Protein AF-A0A1G2Z3X1-F1 (afdb_monomer)

pLDDT: mean 91.43, std 11.07, range [43.97, 98.25]

Secondary structure (DSSP, 8-state):
--SS--BTTB-SS-BSSSTTGGGG-TTS-TT-EEEE-TTS-EEEEETTTTEEEEE---TTSSSTT---HHHHHHHHHHHSPPPP-----

Radius of gyration: 13.98 Å; Cα contacts (8 Å, |Δi|>4): 156; chains: 1; bounding box: 29×29×50 Å

Solvent-accessible surface area (backbone atoms only — not comparable to full-atom values): 5123 Å² total; per-residue (Å²): 117,59,45,46,58,75,54,87,29,20,24,90,86,27,30,38,66,30,93,78,30,60,57,43,39,91,47,49,57,86,51,19,25,25,45,77,45,92,45,33,24,33,41,29,40,24,72,88,78,72,45,74,51,77,46,89,50,62,25,43,64,96,53,82,76,53,77,35,63,66,73,40,35,54,56,26,44,68,76,34,49,76,76,72,84,75,72,93,125

Sequence (89 aa):
MLTTARSYGRAYGFDVSSRYSWVKGPNTSPAAFCHTGYTGTSLVCDPTTKTYLILLTNSVHPHDKGTAKPLRQKPAEIVFPPRANQGQS

Mean predicted aligned error: 4.63 Å

Nearest PDB structures (foldseek):
  4s37-assembly3_G  TM=5.804E-01  e=9.658E-01  Pseudomonas aeruginosa
  6zqc-assembly1_UD  TM=5.539E-01  e=3.444E+00  Saccharomyces cerevisiae S288C
  8hme-assembly1_E  TM=4.671E-01  e=2.305E+00  Tetrahymena thermophila

Structure (mmCIF, N/CA/C/O backbone):
data_AF-A0A1G2Z3X1-F1
#
_entry.id   AF-A0A1G2Z3X1-F1
#
loop_
_atom_site.group_PDB
_atom_site.id
_atom_site.type_symbol
_atom_site.label_atom_id
_atom_site.label_alt_id
_atom_site.label_comp_id
_atom_site.label_asym_id
_atom_site.label_entity_id
_atom_site.label_seq_id
_atom_site.pdbx_PDB_ins_code
_atom_site.Cartn_x
_atom_site.Cartn_y
_atom_site.Cartn_z
_atom_site.occupancy
_atom_site.B_iso_or_equiv
_atom_site.auth_seq_id
_atom_site.auth_comp_id
_atom_site.auth_asym_id
_atom_site.auth_atom_id
_atom_site.pdbx_PDB_model_num
ATOM 1 N N . MET A 1 1 ? -13.711 -8.136 5.359 1.00 80.31 1 MET A N 1
ATOM 2 C CA . MET A 1 1 ? -13.223 -9.125 4.364 1.00 80.31 1 MET A CA 1
ATOM 3 C C . MET A 1 1 ? -11.817 -8.788 3.857 1.00 80.31 1 MET A C 1
ATOM 5 O O . MET A 1 1 ? -10.992 -9.687 3.845 1.00 80.31 1 MET A O 1
ATOM 9 N N . LEU A 1 2 ? -11.520 -7.532 3.487 1.00 89.56 2 LEU A N 1
ATOM 10 C CA . LEU A 1 2 ? -10.178 -7.106 3.030 1.00 89.56 2 LEU A CA 1
ATOM 11 C C . LEU A 1 2 ? -9.239 -6.628 4.153 1.00 89.56 2 LEU A C 1
ATOM 13 O O . LEU A 1 2 ? -8.028 -6.642 3.995 1.00 89.56 2 LEU A O 1
ATOM 17 N N . THR A 1 3 ? -9.804 -6.240 5.295 1.00 92.94 3 THR A N 1
ATOM 18 C CA . THR A 1 3 ? -9.097 -5.672 6.455 1.00 92.94 3 THR A CA 1
ATOM 19 C C . THR A 1 3 ? -8.543 -6.723 7.420 1.00 92.94 3 THR A C 1
ATOM 21 O O . THR A 1 3 ? -7.911 -6.385 8.413 1.00 92.94 3 THR A O 1
ATOM 24 N N . THR A 1 4 ? -8.823 -8.006 7.175 1.00 92.94 4 THR A N 1
ATOM 25 C CA . THR A 1 4 ? -8.467 -9.110 8.072 1.00 92.94 4 THR A CA 1
ATOM 26 C C . THR A 1 4 ? -7.600 -10.097 7.314 1.00 92.94 4 THR A C 1
ATOM 28 O O . TH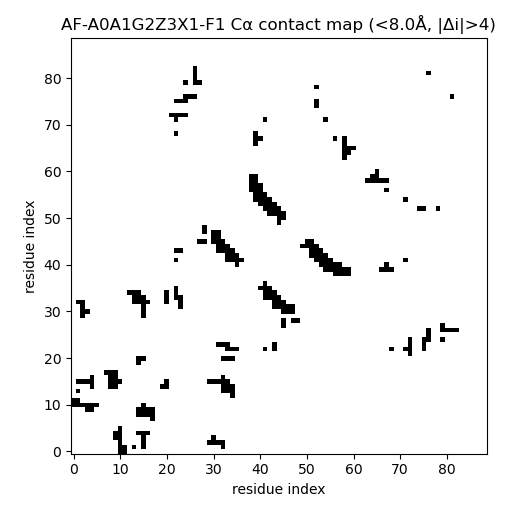R A 1 4 ? -8.026 -10.636 6.290 1.00 92.94 4 THR A O 1
ATOM 31 N N . ALA A 1 5 ? -6.396 -10.349 7.824 1.00 92.25 5 ALA A N 1
ATOM 32 C CA . ALA A 1 5 ? -5.511 -11.355 7.260 1.00 92.25 5 ALA A CA 1
ATOM 33 C C . ALA A 1 5 ? -6.152 -12.752 7.345 1.00 92.25 5 ALA A C 1
ATOM 35 O O . ALA A 1 5 ? -6.709 -13.135 8.373 1.00 92.25 5 ALA A O 1
ATOM 36 N N . ARG A 1 6 ? -6.068 -13.511 6.252 1.00 92.25 6 ARG A N 1
ATOM 37 C CA . ARG A 1 6 ? -6.504 -14.909 6.159 1.00 92.25 6 ARG A CA 1
ATOM 38 C C . ARG A 1 6 ? -5.319 -15.862 6.226 1.00 92.25 6 ARG A C 1
ATOM 40 O O . ARG A 1 6 ? -5.346 -16.804 7.003 1.00 92.25 6 ARG A O 1
ATOM 47 N N . SER A 1 7 ? -4.284 -15.609 5.426 1.00 92.50 7 SER A N 1
ATOM 48 C CA . SER A 1 7 ? -3.089 -16.453 5.355 1.00 92.50 7 SER A CA 1
ATOM 49 C C . SER A 1 7 ? -1.854 -15.601 5.072 1.00 92.50 7 SER A C 1
ATOM 51 O O . SER A 1 7 ? -1.918 -14.673 4.267 1.00 92.50 7 SER A O 1
ATOM 53 N N . TYR A 1 8 ? -0.746 -15.873 5.770 1.00 93.88 8 TYR A N 1
ATOM 54 C CA . TYR A 1 8 ? 0.537 -15.160 5.638 1.00 93.88 8 TYR A CA 1
ATOM 55 C C . TYR A 1 8 ? 0.439 -13.619 5.684 1.00 93.88 8 TYR A C 1
ATOM 57 O O . TYR A 1 8 ? 1.162 -12.919 4.977 1.00 93.88 8 TYR A O 1
ATOM 65 N N . GLY A 1 9 ? -0.474 -13.073 6.494 1.00 94.69 9 GLY A N 1
ATOM 66 C CA . GLY A 1 9 ? -0.683 -11.622 6.602 1.00 94.69 9 GLY A CA 1
ATOM 67 C C . GLY A 1 9 ? -1.463 -10.994 5.438 1.00 94.69 9 GLY A C 1
ATOM 68 O O . GLY A 1 9 ? -1.522 -9.770 5.343 1.00 94.69 9 GLY A O 1
ATOM 69 N N . ARG A 1 10 ? -2.071 -11.800 4.556 1.00 95.69 10 ARG A N 1
ATOM 70 C CA . ARG A 1 10 ? -2.815 -11.345 3.370 1.00 95.69 10 ARG A CA 1
ATOM 71 C C . ARG A 1 10 ? -4.298 -11.692 3.431 1.00 95.69 10 ARG A C 1
ATOM 73 O O . ARG A 1 10 ? -4.689 -12.726 3.974 1.00 95.69 10 ARG A O 1
ATOM 80 N N . ALA A 1 11 ? -5.112 -10.823 2.846 1.00 94.62 11 ALA A N 1
ATOM 81 C CA . ALA A 1 11 ? -6.522 -11.029 2.536 1.00 94.62 11 ALA A CA 1
ATOM 82 C C . ALA A 1 11 ? -6.693 -11.376 1.039 1.00 94.62 11 ALA A C 1
ATOM 84 O O . ALA A 1 11 ? -5.740 -11.789 0.379 1.00 94.62 11 ALA A O 1
ATOM 85 N N . TYR A 1 12 ? -7.903 -11.224 0.492 1.00 93.31 12 TYR A N 1
ATOM 86 C CA . TYR A 1 12 ? -8.251 -11.551 -0.900 1.00 93.31 12 TYR A CA 1
ATOM 87 C C . TYR A 1 12 ? -7.553 -10.632 -1.917 1.00 93.31 12 TYR A C 1
ATOM 89 O O . TYR A 1 12 ? -8.145 -9.684 -2.420 1.00 93.31 12 TYR A O 1
ATOM 97 N N . GLY A 1 13 ? -6.274 -10.897 -2.183 1.00 90.94 13 GLY A N 1
ATOM 98 C CA . GLY A 1 13 ? -5.432 -10.118 -3.092 1.00 90.94 13 GLY A CA 1
ATOM 99 C C . GLY A 1 13 ? -4.687 -8.954 -2.435 1.00 90.94 13 GLY A C 1
ATOM 100 O O . GLY A 1 13 ? -3.812 -8.385 -3.065 1.00 90.94 13 GLY A O 1
ATOM 101 N N . PHE A 1 14 ? -4.958 -8.625 -1.171 1.00 96.56 14 PHE A N 1
ATOM 102 C CA . PHE A 1 14 ? -4.344 -7.479 -0.489 1.00 96.56 14 PHE A CA 1
ATOM 103 C C . PHE A 1 14 ? -3.470 -7.908 0.684 1.00 96.56 14 PHE A C 1
ATOM 105 O O . PHE A 1 14 ? -3.759 -8.888 1.369 1.00 96.56 14 PHE A O 1
ATOM 112 N N . ASP A 1 15 ? -2.413 -7.148 0.939 1.00 97.12 15 ASP A N 1
ATOM 113 C CA . ASP A 1 15 ? -1.550 -7.316 2.098 1.00 97.12 15 ASP A CA 1
ATOM 114 C C . ASP A 1 15 ? -2.060 -6.478 3.275 1.00 97.12 15 ASP A C 1
ATOM 116 O O . ASP A 1 15 ? -2.346 -5.289 3.119 1.00 97.12 15 ASP A O 1
ATOM 120 N N . VAL A 1 16 ? -2.186 -7.103 4.444 1.00 96.75 16 VAL A N 1
ATOM 121 C CA . VAL A 1 16 ? -2.693 -6.479 5.676 1.00 96.75 16 VAL A CA 1
ATOM 122 C C . VAL A 1 16 ? -1.554 -6.298 6.678 1.00 96.75 16 VAL A C 1
ATOM 124 O O . VAL A 1 16 ? -1.410 -5.230 7.269 1.00 96.75 16 VAL A O 1
ATOM 127 N N . SER A 1 17 ? -0.726 -7.326 6.868 1.00 95.62 17 SER A N 1
ATOM 128 C CA . SER A 1 17 ? 0.277 -7.352 7.941 1.00 95.62 17 SER A CA 1
ATOM 129 C C . SER A 1 17 ? 1.531 -8.172 7.632 1.00 95.62 17 SER A C 1
ATOM 131 O O . SER A 1 17 ? 2.330 -8.426 8.534 1.00 95.62 17 SER A O 1
ATOM 133 N N . SER A 1 18 ? 1.735 -8.616 6.387 1.00 95.25 18 SER A N 1
ATOM 134 C CA . SER A 1 18 ? 2.972 -9.317 6.038 1.00 95.25 18 SER A CA 1
ATOM 135 C C . SER A 1 18 ? 4.158 -8.345 6.006 1.00 95.25 18 SER A C 1
ATOM 137 O O . SER A 1 18 ? 3.997 -7.128 5.938 1.00 95.25 18 SER A O 1
ATOM 139 N N . ARG A 1 19 ? 5.389 -8.867 5.938 1.00 93.44 19 ARG A N 1
ATOM 140 C CA . ARG A 1 19 ? 6.587 -8.028 5.739 1.00 93.44 19 ARG A CA 1
ATOM 141 C C . ARG A 1 19 ? 6.534 -7.154 4.477 1.00 93.44 19 ARG A C 1
ATOM 143 O O . ARG A 1 19 ? 7.317 -6.219 4.359 1.00 93.44 19 ARG A O 1
ATOM 150 N N . TYR A 1 20 ? 5.662 -7.474 3.519 1.00 93.88 20 TYR A N 1
ATOM 151 C CA . TYR A 1 20 ? 5.475 -6.724 2.278 1.00 93.88 20 TYR A CA 1
ATOM 152 C C . TYR A 1 20 ? 4.437 -5.602 2.396 1.00 93.88 20 TYR A C 1
ATOM 154 O O . TYR A 1 20 ? 4.317 -4.802 1.469 1.00 93.88 20 TYR A O 1
ATOM 162 N N . SER A 1 21 ? 3.745 -5.476 3.533 1.00 95.81 21 SER A N 1
ATOM 163 C CA . SER A 1 21 ? 2.786 -4.395 3.762 1.00 95.81 21 SER A CA 1
ATOM 164 C C . SER A 1 21 ? 3.447 -3.033 3.989 1.00 95.81 21 SER A C 1
ATOM 166 O O . SER A 1 21 ? 2.740 -2.060 4.195 1.00 95.81 21 SER A O 1
ATOM 168 N N . TRP A 1 22 ? 4.779 -2.911 3.953 1.00 94.94 22 TRP A N 1
ATOM 169 C CA . TRP A 1 22 ? 5.526 -1.666 4.217 1.00 94.94 22 TRP A CA 1
ATOM 170 C C . TRP A 1 22 ? 5.047 -0.446 3.410 1.00 94.94 22 TRP A C 1
ATOM 172 O O . TRP A 1 22 ? 5.269 0.689 3.823 1.00 94.94 22 TRP A O 1
ATOM 182 N N . VAL A 1 23 ? 4.386 -0.662 2.268 1.00 96.56 23 VAL A N 1
ATOM 183 C CA . VAL A 1 23 ? 3.863 0.393 1.385 1.00 96.56 23 VAL A CA 1
ATOM 184 C C . VAL A 1 23 ? 2.819 1.283 2.070 1.00 96.56 23 VAL 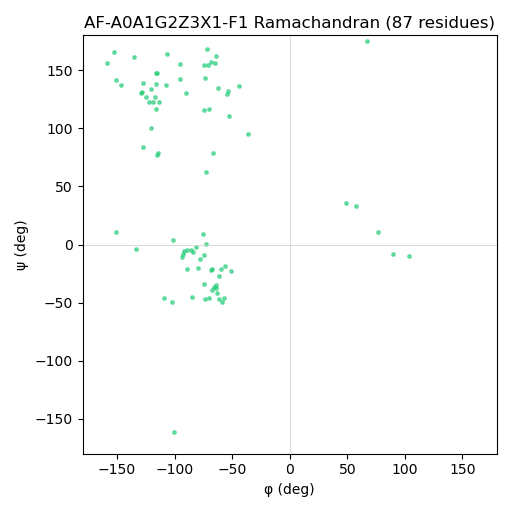A C 1
ATOM 186 O O . VAL A 1 23 ? 2.696 2.450 1.718 1.00 96.56 23 VAL A O 1
ATOM 189 N N . LYS A 1 24 ? 2.097 0.759 3.070 1.00 95.38 24 LYS A N 1
ATOM 190 C CA . LYS A 1 24 ? 1.100 1.520 3.838 1.00 95.38 24 LYS A CA 1
ATOM 191 C C . LYS A 1 24 ? 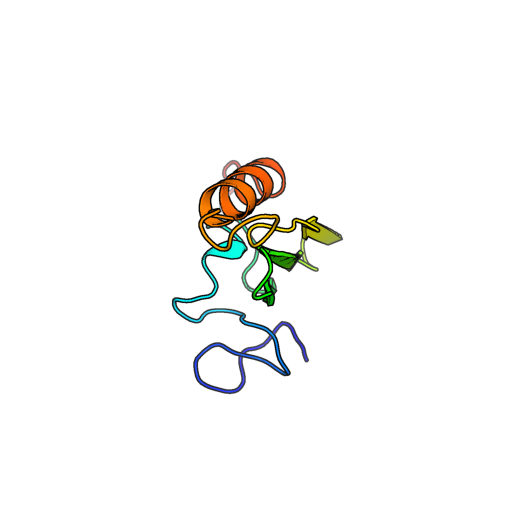1.705 2.390 4.945 1.00 95.38 24 LYS A C 1
ATOM 193 O O . LYS A 1 24 ? 0.971 3.090 5.629 1.00 95.38 24 LYS A O 1
ATOM 198 N N . GLY A 1 25 ? 3.026 2.349 5.127 1.00 92.75 25 GLY A N 1
ATOM 199 C CA . GLY A 1 25 ? 3.717 3.085 6.183 1.00 92.75 25 GLY A CA 1
ATOM 200 C C . GLY A 1 25 ? 3.381 2.593 7.603 1.00 92.75 25 GLY A C 1
ATOM 201 O O . GLY A 1 25 ? 2.539 1.706 7.784 1.00 92.75 25 GLY A O 1
ATOM 202 N N . PRO A 1 26 ? 4.050 3.150 8.627 1.00 92.06 26 PRO A N 1
ATOM 203 C CA . PRO A 1 26 ? 3.922 2.688 10.011 1.00 92.06 26 PRO A CA 1
ATOM 204 C C . PRO A 1 26 ? 2.660 3.191 10.729 1.00 92.06 26 PRO A C 1
ATOM 206 O O . PRO A 1 26 ? 2.252 2.593 11.718 1.00 92.06 26 PRO A O 1
ATOM 209 N N . ASN A 1 27 ? 2.032 4.267 10.245 1.00 94.25 27 ASN A N 1
ATOM 210 C CA . ASN A 1 27 ? 1.003 5.001 10.998 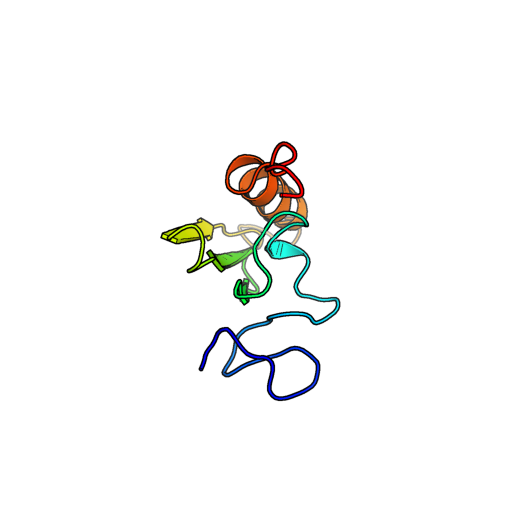1.00 94.25 27 ASN A CA 1
ATOM 211 C C . ASN A 1 27 ? -0.441 4.681 10.580 1.00 94.25 27 ASN A C 1
ATOM 213 O O . ASN A 1 27 ? -1.389 5.303 11.064 1.00 94.25 27 ASN A O 1
ATOM 217 N N . THR A 1 28 ? -0.627 3.742 9.654 1.00 95.69 28 THR A N 1
ATOM 218 C CA . THR A 1 28 ? -1.967 3.277 9.279 1.00 95.69 28 THR A CA 1
ATOM 219 C C . THR A 1 28 ? -2.594 2.447 10.391 1.00 95.69 28 THR A C 1
ATOM 221 O O . THR A 1 28 ? -1.899 1.821 11.193 1.00 95.69 28 THR A O 1
ATOM 224 N N . SER A 1 29 ? -3.925 2.413 10.439 1.00 94.94 29 SER A N 1
ATOM 225 C CA . SER A 1 29 ? -4.633 1.584 11.412 1.00 94.94 29 SER A CA 1
ATOM 226 C C . SER A 1 29 ? -4.374 0.077 11.204 1.00 94.94 29 SER A C 1
ATOM 228 O O . SER A 1 29 ? -3.990 -0.354 10.109 1.00 94.94 29 SER A O 1
ATOM 230 N N . PRO A 1 30 ? -4.661 -0.767 12.216 1.00 93.56 30 PRO A N 1
ATOM 231 C CA . PRO A 1 30 ? -4.646 -2.224 12.061 1.00 93.56 30 PRO A CA 1
ATOM 232 C C . PRO A 1 30 ? -5.617 -2.755 10.997 1.00 93.56 30 PRO A C 1
A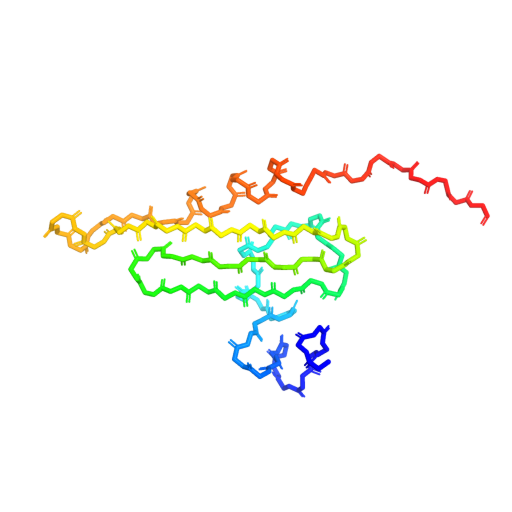TOM 234 O O . PRO A 1 30 ? -5.431 -3.865 10.509 1.00 93.56 30 PRO A O 1
ATOM 237 N N . ALA A 1 31 ? -6.648 -1.982 10.634 1.00 95.00 31 ALA A N 1
ATOM 238 C CA . ALA A 1 31 ? -7.611 -2.356 9.601 1.00 95.00 31 ALA A CA 1
ATOM 239 C C . ALA A 1 31 ? -7.131 -2.012 8.181 1.00 95.00 31 ALA A C 1
ATOM 241 O O . ALA A 1 31 ? -7.810 -2.357 7.211 1.00 95.00 31 ALA A O 1
ATOM 242 N N . ALA A 1 32 ? -5.997 -1.322 8.040 1.00 97.19 32 ALA A N 1
ATOM 243 C CA . ALA A 1 32 ? -5.498 -0.901 6.745 1.00 97.19 32 ALA A CA 1
ATOM 244 C C . ALA A 1 32 ? -4.923 -2.064 5.930 1.00 97.19 32 ALA A C 1
ATOM 246 O O . ALA A 1 32 ? -4.242 -2.946 6.456 1.00 97.19 32 ALA A O 1
ATOM 247 N N . PHE A 1 33 ? -5.141 -2.015 4.621 1.00 97.94 33 PHE A N 1
ATOM 248 C CA . PHE A 1 33 ? -4.636 -2.996 3.666 1.00 97.94 33 PHE A CA 1
ATOM 249 C C . PHE A 1 33 ? -4.053 -2.309 2.432 1.00 97.94 33 PHE A C 1
ATOM 251 O O . PHE A 1 33 ? -4.313 -1.132 2.163 1.00 97.94 33 PHE A O 1
ATOM 258 N N . CYS A 1 34 ? -3.232 -3.036 1.681 1.00 97.88 34 CYS A N 1
ATOM 259 C CA . CYS A 1 34 ? -2.475 -2.465 0.578 1.00 97.88 34 CYS A CA 1
ATOM 260 C C . CYS A 1 34 ? -2.131 -3.468 -0.526 1.00 97.88 34 CYS A C 1
ATOM 262 O O . CYS A 1 34 ? -2.241 -4.679 -0.352 1.00 97.88 34 CYS A O 1
ATOM 264 N N . HIS A 1 35 ? -1.708 -2.953 -1.678 1.00 97.25 35 HIS A N 1
ATOM 265 C CA . HIS A 1 35 ? -1.209 -3.746 -2.801 1.00 97.25 35 HIS A CA 1
ATOM 266 C C . HIS A 1 35 ? -0.191 -2.926 -3.599 1.00 97.25 35 HIS A C 1
ATOM 268 O O . HIS A 1 35 ? -0.374 -1.726 -3.805 1.00 97.25 35 HIS A O 1
ATOM 274 N N . THR A 1 36 ? 0.870 -3.566 -4.085 1.00 97.00 36 THR A N 1
ATOM 275 C CA . THR A 1 36 ? 1.823 -2.977 -5.038 1.00 97.00 36 THR A CA 1
ATOM 276 C C . THR A 1 36 ? 1.649 -3.588 -6.426 1.00 97.00 36 THR A C 1
ATOM 278 O O . THR A 1 36 ? 1.472 -4.794 -6.555 1.00 97.00 36 THR A O 1
ATOM 281 N N . GLY A 1 37 ? 1.685 -2.767 -7.471 1.00 95.81 37 GLY A N 1
ATOM 282 C CA . GLY A 1 37 ? 1.754 -3.228 -8.854 1.00 95.81 37 GLY A CA 1
ATOM 283 C C . GLY A 1 37 ? 3.189 -3.255 -9.370 1.00 95.81 37 GLY A C 1
ATOM 284 O O . GLY A 1 37 ? 4.057 -2.518 -8.891 1.00 95.81 37 GLY A O 1
ATOM 285 N N . TYR A 1 38 ? 3.433 -4.105 -10.365 1.00 93.94 38 TYR A N 1
ATOM 286 C CA . TYR A 1 38 ? 4.746 -4.268 -10.992 1.00 93.94 38 TYR A CA 1
ATOM 287 C C . TYR A 1 38 ? 5.288 -2.946 -11.551 1.00 93.94 38 TYR A C 1
ATOM 289 O O . TYR A 1 38 ? 6.413 -2.561 -11.253 1.00 93.94 38 TYR A O 1
ATOM 297 N N . THR A 1 39 ? 4.445 -2.192 -12.258 1.00 95.31 39 THR A N 1
ATOM 298 C CA . THR A 1 39 ? 4.832 -0.964 -12.967 1.00 95.31 39 THR A CA 1
ATOM 299 C C . THR A 1 39 ? 5.062 0.249 -12.066 1.00 95.31 39 THR A C 1
ATOM 301 O O . THR A 1 39 ? 5.229 1.356 -12.558 1.00 95.31 39 THR A O 1
ATOM 304 N N . GLY A 1 40 ? 5.074 0.079 -10.744 1.00 95.12 40 GLY A N 1
ATOM 305 C CA . GLY A 1 40 ? 5.250 1.178 -9.794 1.00 95.12 40 GLY A CA 1
ATOM 306 C C . GLY A 1 40 ? 3.957 1.627 -9.111 1.00 95.12 40 GLY A C 1
ATOM 307 O O . GLY A 1 40 ? 4.017 2.314 -8.088 1.00 95.12 40 GLY A O 1
ATOM 308 N N . THR A 1 41 ? 2.795 1.152 -9.567 1.00 97.25 41 THR A N 1
ATOM 309 C CA . THR A 1 41 ? 1.504 1.477 -8.946 1.00 97.25 41 THR A CA 1
ATOM 310 C C . THR A 1 41 ? 1.384 0.939 -7.520 1.00 97.25 41 THR A C 1
ATOM 312 O O . THR A 1 41 ? 2.079 -0.008 -7.124 1.00 97.25 41 THR A O 1
ATOM 315 N N . SER A 1 42 ? 0.521 1.549 -6.714 1.00 97.81 42 SER A N 1
ATOM 316 C CA . SER A 1 42 ? 0.138 1.006 -5.409 1.00 97.81 42 SER A CA 1
ATOM 317 C C . SER A 1 42 ? -1.190 1.559 -4.918 1.00 97.81 42 SER A C 1
ATOM 319 O O . SER A 1 42 ? -1.569 2.676 -5.265 1.00 97.81 42 SER A O 1
ATOM 321 N N . LEU A 1 43 ? -1.837 0.798 -4.041 1.00 97.94 43 LEU A N 1
ATOM 322 C CA . LEU A 1 43 ? -3.019 1.206 -3.296 1.00 97.94 43 LEU A CA 1
ATOM 323 C C . LEU A 1 43 ? -2.800 0.963 -1.803 1.00 97.94 43 LEU A C 1
ATOM 325 O O . LEU A 1 43 ? -2.280 -0.082 -1.410 1.00 97.94 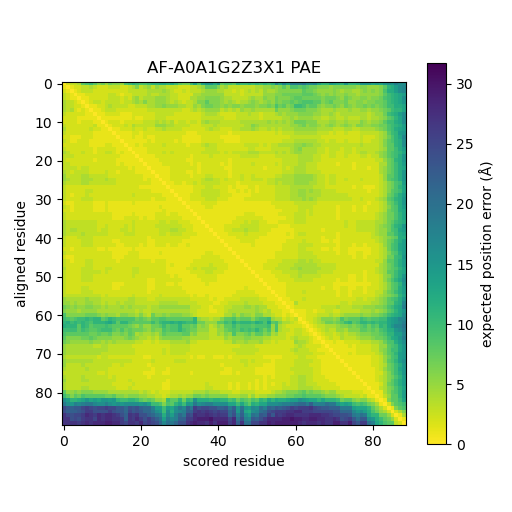43 LEU A O 1
ATOM 329 N N . VAL A 1 44 ? -3.239 1.917 -0.991 1.00 98.25 44 VAL A N 1
ATOM 330 C CA . VAL A 1 44 ? -3.409 1.797 0.457 1.00 98.25 44 VAL A CA 1
ATOM 331 C C . VAL A 1 44 ? -4.822 2.255 0.790 1.00 98.25 44 VAL A C 1
ATOM 333 O O . VAL A 1 44 ? -5.251 3.316 0.340 1.00 98.25 44 VAL A O 1
ATOM 336 N N . CYS A 1 45 ? -5.539 1.464 1.575 1.00 97.94 45 CYS A N 1
ATOM 337 C CA . CYS A 1 45 ? -6.843 1.819 2.117 1.00 97.94 45 CYS A CA 1
ATOM 338 C C . CYS A 1 45 ? -6.792 1.682 3.634 1.00 97.94 45 CYS A C 1
ATOM 340 O O . CYS A 1 45 ? -6.432 0.618 4.139 1.00 97.94 45 CYS A O 1
ATOM 342 N N . ASP A 1 46 ? -7.172 2.741 4.343 1.00 97.56 46 ASP A N 1
ATOM 343 C CA . ASP A 1 46 ? -7.405 2.710 5.782 1.00 97.56 46 ASP A CA 1
ATOM 344 C C . ASP A 1 46 ? -8.860 3.131 6.070 1.00 97.56 46 ASP A C 1
ATOM 346 O O . ASP A 1 46 ? -9.183 4.324 6.084 1.00 97.56 46 ASP A O 1
ATOM 350 N N . PRO A 1 47 ? -9.766 2.167 6.312 1.00 96.44 47 PRO A N 1
ATOM 351 C CA . PRO A 1 47 ? -11.172 2.470 6.558 1.00 96.44 47 PRO A CA 1
ATOM 352 C C . PRO A 1 47 ? -11.403 3.196 7.888 1.00 96.44 47 PRO A C 1
ATOM 354 O O . PRO A 1 47 ? -12.417 3.875 8.030 1.00 96.44 47 PRO A O 1
ATOM 357 N N . THR A 1 48 ? -10.478 3.100 8.852 1.00 95.56 48 THR A N 1
ATOM 358 C CA . THR A 1 48 ? -10.584 3.821 10.129 1.00 95.56 48 THR A CA 1
ATOM 359 C C . THR A 1 48 ? -10.440 5.323 9.920 1.00 95.56 48 THR A C 1
ATOM 361 O O . THR A 1 48 ? -11.158 6.099 10.544 1.00 95.56 48 THR A O 1
ATOM 364 N N . THR A 1 49 ? -9.540 5.737 9.028 1.00 94.38 49 THR A N 1
ATOM 365 C CA . THR A 1 49 ? -9.343 7.152 8.677 1.00 94.38 49 THR A CA 1
ATOM 366 C C . THR A 1 49 ? -10.190 7.591 7.482 1.00 94.38 49 THR A C 1
ATOM 368 O O . THR A 1 49 ? -10.239 8.779 7.184 1.00 94.38 49 THR A O 1
ATOM 371 N N . LYS A 1 50 ? -10.907 6.654 6.840 1.00 96.44 50 LYS A N 1
ATOM 372 C CA . LYS A 1 50 ? -11.680 6.857 5.600 1.00 96.44 50 LYS A CA 1
ATOM 373 C C . LYS A 1 50 ? -10.815 7.384 4.451 1.00 96.44 50 LYS A C 1
ATOM 375 O O . LYS A 1 50 ? -11.295 8.123 3.594 1.00 96.44 50 LYS A O 1
ATOM 380 N N . THR A 1 51 ? -9.554 6.966 4.422 1.00 96.81 51 THR A N 1
ATOM 381 C CA . THR A 1 51 ? -8.555 7.488 3.491 1.00 96.81 51 THR A CA 1
ATOM 382 C C . THR A 1 51 ? -8.064 6.402 2.550 1.00 96.81 51 THR A C 1
ATOM 384 O O . THR A 1 51 ? -7.772 5.273 2.953 1.00 96.81 51 THR A O 1
ATOM 387 N N . TYR A 1 52 ? -7.924 6.783 1.283 1.00 97.62 52 TYR A N 1
ATOM 388 C CA . TYR A 1 52 ? -7.310 5.977 0.240 1.00 97.62 52 TYR A CA 1
ATOM 389 C C . TYR A 1 52 ? -6.118 6.738 -0.331 1.00 97.62 52 TYR A C 1
ATOM 391 O O . TYR A 1 52 ? -6.230 7.918 -0.657 1.00 97.62 52 TYR A O 1
ATOM 399 N N . LEU A 1 53 ? -4.993 6.050 -0.493 1.00 98.12 53 LEU A N 1
ATOM 400 C CA . LEU A 1 53 ? -3.844 6.541 -1.242 1.00 98.12 53 LEU A CA 1
ATOM 401 C C . LEU A 1 53 ? -3.637 5.629 -2.447 1.00 98.12 53 LEU A C 1
ATOM 403 O O . LEU A 1 53 ? -3.340 4.443 -2.298 1.00 98.12 53 LEU A O 1
ATOM 407 N N . ILE A 1 54 ? -3.790 6.197 -3.639 1.00 98.19 54 ILE A N 1
ATOM 408 C CA . ILE A 1 54 ? -3.600 5.504 -4.911 1.00 98.19 54 ILE A CA 1
ATOM 409 C C . ILE A 1 54 ? -2.474 6.213 -5.653 1.00 98.19 54 ILE A C 1
ATOM 411 O O . ILE A 1 54 ? -2.546 7.411 -5.908 1.00 98.19 54 ILE A O 1
ATOM 415 N N . LEU A 1 55 ? -1.430 5.465 -5.997 1.00 97.50 55 LEU A N 1
ATOM 416 C CA . LEU A 1 55 ? -0.308 5.958 -6.787 1.00 97.50 55 LEU A CA 1
ATOM 417 C C . LEU A 1 55 ? -0.300 5.246 -8.130 1.00 97.50 55 LEU A C 1
ATOM 419 O O . LEU A 1 55 ? -0.214 4.018 -8.191 1.00 97.50 55 LEU A O 1
ATOM 423 N N . LEU A 1 56 ? -0.361 6.033 -9.200 1.00 97.06 56 LEU A N 1
ATOM 424 C CA . LEU A 1 56 ? -0.365 5.565 -10.581 1.00 97.06 56 LEU A CA 1
ATOM 425 C C . LEU A 1 56 ? 0.919 6.033 -11.265 1.00 97.06 56 LEU A C 1
ATOM 427 O O . LEU A 1 56 ? 0.941 7.043 -11.959 1.00 97.06 56 LEU A O 1
ATOM 431 N N . THR A 1 57 ? 2.016 5.326 -11.004 1.00 94.44 57 THR A N 1
ATOM 432 C CA . THR A 1 57 ? 3.317 5.600 -11.626 1.00 94.44 57 THR A CA 1
ATOM 433 C C . THR A 1 57 ? 3.654 4.531 -12.659 1.00 94.44 57 THR A C 1
ATOM 435 O O . THR A 1 57 ? 3.044 3.460 -12.679 1.00 94.44 57 THR A O 1
ATOM 438 N N . ASN A 1 58 ? 4.627 4.839 -13.518 1.00 94.75 58 ASN A N 1
ATOM 439 C CA . ASN A 1 58 ? 5.200 3.904 -14.475 1.00 94.75 58 ASN A CA 1
ATOM 440 C C . ASN A 1 58 ? 6.730 3.899 -14.333 1.00 94.75 58 ASN A C 1
ATOM 442 O O . ASN A 1 58 ? 7.426 4.624 -15.038 1.00 94.75 58 ASN A O 1
ATOM 446 N N . SER A 1 59 ? 7.260 3.120 -13.387 1.00 93.19 59 SER A N 1
ATOM 447 C CA . SER A 1 59 ? 8.705 3.030 -13.126 1.00 93.19 59 SER A CA 1
ATOM 448 C C . SER A 1 59 ? 9.469 2.223 -14.173 1.00 93.19 59 SER A C 1
ATOM 450 O O . SER A 1 59 ? 10.698 2.207 -14.137 1.00 93.19 59 SER A O 1
ATOM 452 N N . VAL A 1 60 ? 8.754 1.550 -15.079 1.00 94.50 60 VAL A N 1
ATOM 453 C CA . VAL A 1 60 ? 9.362 0.697 -16.105 1.00 94.50 60 VAL A CA 1
ATOM 454 C C . VAL A 1 60 ? 9.598 1.440 -17.425 1.00 94.50 60 VAL A C 1
ATOM 456 O O . VAL A 1 60 ? 10.278 0.932 -18.313 1.00 94.50 60 VAL A O 1
ATOM 459 N N . HIS A 1 61 ? 9.047 2.650 -17.567 1.00 89.56 61 HIS A N 1
ATOM 460 C CA . HIS A 1 61 ? 9.169 3.462 -18.774 1.00 89.56 61 HIS A CA 1
ATOM 461 C C . HIS A 1 61 ? 10.319 4.484 -18.697 1.00 89.56 61 HIS A C 1
ATOM 463 O O . HIS A 1 61 ? 10.503 5.113 -17.654 1.00 89.56 61 HIS A O 1
ATOM 469 N N . PRO A 1 62 ? 11.038 4.735 -19.812 1.00 90.94 62 PRO A N 1
ATOM 470 C CA . PRO A 1 62 ? 11.085 3.925 -21.040 1.00 90.94 62 PRO A CA 1
ATOM 471 C C . PRO A 1 62 ? 11.967 2.678 -20.892 1.00 90.94 62 PRO A C 1
ATOM 473 O O . PRO A 1 62 ? 11.938 1.787 -21.739 1.00 90.94 62 PRO A O 1
ATOM 476 N N . HIS A 1 63 ? 12.757 2.620 -19.822 1.00 84.81 63 HIS A N 1
ATOM 477 C CA . HIS A 1 63 ? 13.677 1.535 -19.527 1.00 84.81 63 HIS A CA 1
ATOM 478 C C . HIS A 1 63 ? 13.436 1.071 -18.093 1.00 84.81 63 HIS A C 1
ATOM 480 O O . HIS A 1 63 ? 13.404 1.901 -17.184 1.00 84.81 63 HIS A O 1
ATOM 486 N N . ASP A 1 64 ? 13.288 -0.242 -17.904 1.00 90.38 64 ASP A N 1
ATOM 487 C CA . ASP A 1 64 ? 12.873 -0.895 -16.655 1.00 90.38 64 ASP A CA 1
ATOM 488 C C . ASP A 1 64 ? 13.963 -0.871 -15.568 1.00 90.38 64 ASP A C 1
ATOM 490 O O . ASP A 1 64 ? 14.546 -1.880 -15.178 1.00 90.38 64 ASP A O 1
ATOM 494 N N . LYS A 1 65 ? 14.330 0.345 -15.161 1.00 90.81 65 LYS A N 1
ATOM 495 C CA . LYS A 1 65 ? 15.394 0.657 -14.201 1.00 90.81 65 LYS A CA 1
ATOM 496 C C . LYS A 1 65 ? 14.946 1.674 -13.146 1.00 90.81 65 LYS A C 1
ATOM 498 O O . LYS A 1 65 ? 15.723 2.002 -12.251 1.00 90.81 65 LYS A O 1
ATOM 503 N N . GLY A 1 66 ? 13.725 2.206 -13.247 1.00 87.31 66 GLY A N 1
ATOM 504 C CA . GLY A 1 66 ? 13.177 3.150 -12.278 1.00 87.31 66 GLY A CA 1
ATOM 505 C C . GLY A 1 66 ? 12.778 2.468 -10.967 1.00 87.31 66 GLY A C 1
ATOM 506 O O . GLY A 1 66 ? 12.440 1.288 -10.931 1.00 87.31 66 GLY A O 1
ATOM 507 N N . THR A 1 67 ? 12.772 3.223 -9.864 1.00 90.62 67 THR A N 1
ATOM 508 C CA . THR A 1 67 ? 12.331 2.722 -8.552 1.00 90.62 67 THR A CA 1
ATOM 509 C C . THR A 1 67 ? 11.108 3.471 -8.042 1.00 90.62 67 THR A C 1
ATOM 511 O O . THR A 1 67 ? 11.101 4.695 -7.932 1.00 90.62 67 THR A O 1
ATOM 514 N N . ALA A 1 68 ? 10.066 2.723 -7.677 1.00 94.12 68 ALA A N 1
ATOM 515 C CA . ALA A 1 68 ? 8.845 3.282 -7.100 1.00 94.12 68 ALA A CA 1
ATOM 516 C C . ALA A 1 68 ? 8.856 3.309 -5.562 1.00 94.12 68 ALA A C 1
ATOM 518 O O . ALA A 1 68 ? 7.951 3.875 -4.955 1.00 94.12 68 ALA A O 1
ATOM 519 N N . LYS A 1 69 ? 9.847 2.696 -4.895 1.00 93.50 69 LYS A N 1
ATOM 520 C CA . LYS A 1 69 ? 9.823 2.538 -3.429 1.00 93.50 69 LYS A CA 1
ATOM 521 C C . LYS A 1 69 ? 9.751 3.886 -2.683 1.00 93.50 69 LYS A C 1
ATOM 523 O O . LYS A 1 69 ? 8.835 4.029 -1.872 1.00 93.50 69 LYS A O 1
ATOM 528 N N . PRO A 1 70 ? 10.597 4.896 -2.980 1.00 93.44 70 PRO A N 1
ATOM 529 C CA . PRO A 1 70 ? 10.505 6.194 -2.306 1.00 93.44 70 PRO A CA 1
ATOM 530 C C . PRO A 1 70 ? 9.191 6.923 -2.606 1.00 93.44 70 PRO A C 1
ATOM 532 O O . PRO A 1 70 ? 8.610 7.533 -1.712 1.00 93.44 70 PRO A O 1
ATOM 535 N N . LEU A 1 71 ? 8.700 6.815 -3.848 1.00 94.19 71 LEU A N 1
ATOM 536 C CA . LEU A 1 71 ? 7.428 7.405 -4.271 1.00 94.19 71 LEU A CA 1
ATOM 537 C C . LEU A 1 71 ? 6.218 6.752 -3.610 1.00 94.19 71 LEU A C 1
ATOM 539 O O . LEU A 1 71 ? 5.173 7.377 -3.551 1.00 94.19 71 LEU A O 1
ATOM 543 N N . ARG A 1 72 ? 6.341 5.526 -3.101 1.00 95.81 72 ARG A N 1
ATOM 544 C CA . ARG A 1 72 ? 5.281 4.866 -2.338 1.00 95.81 72 ARG A CA 1
ATOM 545 C C . ARG A 1 72 ? 5.297 5.253 -0.864 1.00 95.81 72 ARG A C 1
ATOM 547 O O . ARG A 1 72 ? 4.250 5.544 -0.300 1.00 95.81 72 ARG A O 1
ATOM 554 N N . GLN A 1 73 ? 6.480 5.267 -0.250 1.00 93.62 73 GLN A N 1
ATOM 555 C CA . GLN A 1 73 ? 6.612 5.492 1.192 1.00 93.62 73 GLN A CA 1
ATOM 556 C C . GLN A 1 73 ? 6.365 6.949 1.584 1.00 93.62 73 GLN A C 1
ATOM 558 O O . GLN A 1 73 ? 5.586 7.198 2.498 1.00 93.62 73 GLN A O 1
ATOM 563 N N . LYS A 1 74 ? 6.962 7.913 0.870 1.00 94.56 74 LYS A N 1
ATOM 564 C CA . LYS A 1 74 ? 6.853 9.328 1.256 1.00 94.56 74 LYS A CA 1
ATOM 565 C C . LYS A 1 74 ? 5.405 9.836 1.233 1.00 94.56 74 LYS A C 1
ATOM 567 O O . LYS A 1 74 ? 4.988 10.437 2.218 1.00 94.56 74 LYS A O 1
ATOM 572 N N . PRO A 1 75 ? 4.590 9.573 0.190 1.00 95.62 75 PRO A N 1
ATOM 573 C CA . PRO A 1 75 ? 3.182 9.955 0.229 1.00 95.62 75 PRO A CA 1
ATOM 574 C C . PRO A 1 75 ? 2.397 9.221 1.315 1.00 95.62 75 PRO A C 1
ATOM 576 O O . PRO A 1 75 ? 1.528 9.832 1.921 1.00 95.62 75 PRO A O 1
ATOM 579 N N . ALA A 1 76 ? 2.708 7.952 1.607 1.00 96.25 76 ALA A N 1
ATOM 580 C CA . ALA A 1 76 ? 2.055 7.236 2.702 1.00 96.25 76 ALA A CA 1
ATOM 581 C C . ALA A 1 76 ? 2.348 7.888 4.063 1.00 96.25 76 ALA A C 1
ATOM 583 O O . ALA A 1 76 ? 1.434 8.052 4.858 1.00 96.25 76 ALA A O 1
ATOM 584 N N . GLU A 1 77 ? 3.582 8.322 4.317 1.00 94.00 77 GLU A N 1
ATOM 585 C CA . GLU A 1 77 ? 3.950 9.043 5.546 1.00 94.00 77 GLU A CA 1
ATOM 586 C C . GLU A 1 77 ? 3.275 10.418 5.653 1.00 94.00 77 GLU A C 1
ATOM 588 O O . GLU A 1 77 ? 2.876 10.820 6.743 1.00 94.00 77 GLU A O 1
ATOM 593 N N . ILE A 1 78 ? 3.111 11.124 4.529 1.00 94.69 78 ILE A N 1
ATOM 594 C CA . ILE A 1 78 ? 2.419 12.423 4.478 1.00 94.69 78 ILE A CA 1
ATOM 595 C C . ILE A 1 78 ? 0.913 12.253 4.717 1.00 94.69 78 ILE A C 1
ATOM 597 O O . ILE A 1 78 ? 0.317 13.005 5.483 1.00 94.69 78 ILE A O 1
ATOM 601 N N . VAL A 1 79 ? 0.289 11.274 4.055 1.00 96.44 79 VAL A N 1
ATOM 602 C CA . VAL A 1 79 ? -1.159 11.020 4.130 1.00 96.44 79 VAL A CA 1
ATOM 603 C C . VAL A 1 79 ? -1.552 10.375 5.460 1.00 96.44 79 VAL A C 1
ATOM 605 O O . VAL A 1 79 ? -2.625 10.658 5.991 1.00 96.44 79 VAL A O 1
ATOM 608 N N . PHE A 1 80 ? -0.682 9.529 6.013 1.00 94.75 80 PHE A N 1
ATOM 609 C CA . PHE A 1 80 ? -0.847 8.878 7.309 1.00 94.75 80 PHE A CA 1
ATOM 610 C C . PHE A 1 80 ? 0.244 9.377 8.270 1.00 94.75 80 PHE A C 1
ATOM 612 O O . PHE A 1 80 ? 1.236 8.676 8.509 1.00 94.75 80 PHE A O 1
ATOM 619 N N . PRO A 1 81 ? 0.100 10.592 8.827 1.00 90.44 81 PRO A N 1
ATOM 620 C CA . PRO A 1 81 ? 1.058 11.112 9.791 1.00 90.44 81 PRO A CA 1
ATOM 621 C C . PRO A 1 81 ? 0.990 10.327 11.114 1.00 90.44 81 PRO A C 1
ATOM 623 O O . PRO A 1 81 ? -0.045 9.722 11.425 1.00 90.44 81 PRO A O 1
ATOM 626 N N . PRO A 1 82 ? 2.065 10.335 11.926 1.00 88.62 82 PRO A N 1
ATOM 627 C CA . PRO A 1 82 ? 2.029 9.784 13.275 1.00 88.62 82 PRO A CA 1
ATOM 628 C C . PRO A 1 82 ? 0.877 10.399 14.065 1.00 88.62 82 PRO A C 1
ATOM 630 O O . PRO A 1 82 ? 0.692 11.619 14.070 1.00 88.62 82 PRO A O 1
ATOM 633 N N . ARG A 1 83 ? 0.088 9.563 14.742 1.00 77.69 83 ARG A N 1
ATOM 634 C CA . ARG A 1 83 ? -0.970 10.073 15.612 1.00 77.69 83 ARG A CA 1
ATOM 635 C C . ARG A 1 83 ? -0.304 10.712 16.824 1.00 77.69 83 ARG A C 1
ATOM 637 O O . ARG A 1 83 ? 0.364 10.020 17.587 1.00 77.69 83 ARG A O 1
ATOM 644 N N . ALA A 1 84 ? -0.482 12.021 16.996 1.00 73.12 84 ALA A N 1
ATOM 645 C CA . ALA A 1 84 ? -0.186 12.666 18.268 1.00 73.12 84 ALA A CA 1
ATOM 646 C C . ALA A 1 84 ? -0.971 11.921 19.354 1.00 73.12 84 ALA A C 1
ATOM 648 O O . ALA A 1 8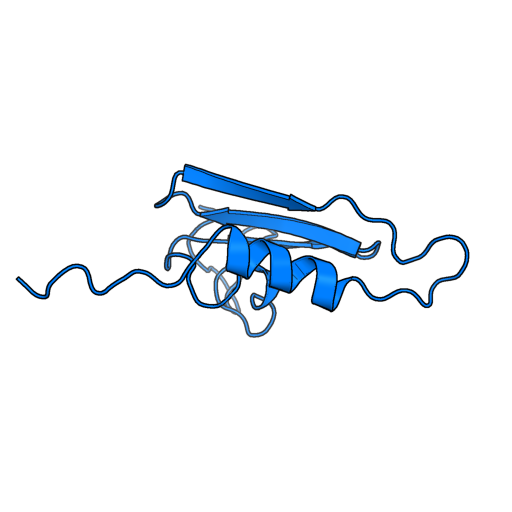4 ? -2.159 11.674 19.145 1.00 73.12 84 ALA A O 1
ATOM 649 N N . ASN A 1 85 ? -0.296 11.517 20.437 1.00 56.81 85 ASN A N 1
ATOM 650 C CA . ASN A 1 85 ? -0.841 10.751 21.561 1.00 56.81 85 ASN A CA 1
ATOM 651 C C . ASN A 1 85 ? -2.285 11.167 21.886 1.00 56.81 85 ASN A C 1
ATOM 653 O O . ASN A 1 85 ? -2.512 12.129 22.617 1.00 56.81 85 ASN A O 1
ATOM 657 N N . GLN A 1 86 ? -3.265 10.449 21.336 1.00 52.31 86 GLN A N 1
ATOM 658 C CA . GLN A 1 86 ? -4.639 10.548 21.800 1.00 52.31 86 GLN A CA 1
ATOM 659 C C . GLN A 1 86 ? -4.659 9.793 23.121 1.00 52.3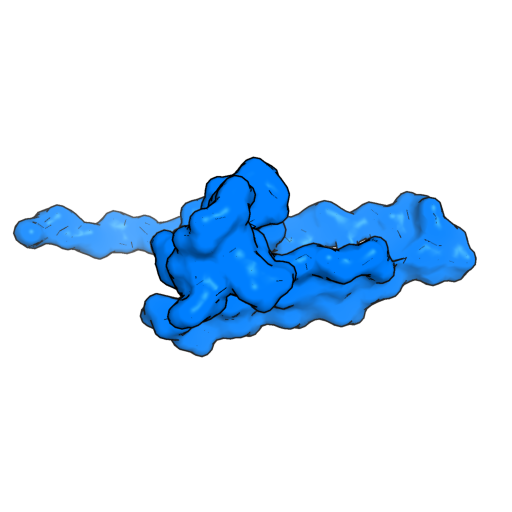1 86 GLN A C 1
ATOM 661 O O . GLN A 1 86 ? -4.298 8.617 23.160 1.00 52.31 86 GLN A O 1
ATOM 666 N N . GLY A 1 87 ? -4.926 10.543 24.189 1.00 50.31 87 GLY A N 1
ATOM 667 C CA . GLY A 1 87 ? -4.696 10.159 25.571 1.00 50.31 87 GLY A CA 1
ATOM 668 C C . GLY A 1 87 ? -5.130 8.736 25.891 1.00 50.31 87 GLY A C 1
ATOM 669 O O . GLY A 1 87 ? -6.215 8.293 25.526 1.00 50.31 87 GLY A O 1
ATOM 670 N N . GLN A 1 88 ? -4.256 8.057 26.628 1.00 43.97 88 GLN A N 1
ATOM 671 C CA . GLN A 1 88 ? -4.688 7.056 27.586 1.00 43.97 88 GLN A CA 1
ATOM 672 C C . GLN A 1 88 ? -5.723 7.739 28.490 1.00 43.97 88 GLN A C 1
ATOM 674 O O . GLN A 1 88 ? -5.382 8.670 29.220 1.00 43.97 88 GLN A O 1
ATOM 679 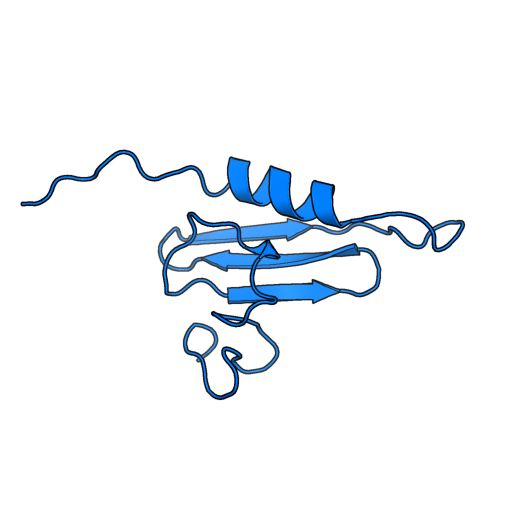N N . SER A 1 89 ? -6.981 7.335 28.356 1.00 44.34 89 SER A N 1
ATOM 680 C CA . SER A 1 89 ? -8.049 7.589 29.321 1.00 44.34 89 SER A CA 1
ATOM 681 C C . SER A 1 89 ? -8.444 6.269 29.949 1.00 44.34 89 SER A C 1
ATOM 683 O O . SER A 1 89 ? -8.693 5.339 29.143 1.00 44.34 89 SER A O 1
#

Foldseek 3Di:
DQQDDDPQQGDDQWHQDHPVQCLLPDQADSSKIKDADPQLWMWIDRVVVRDIDTDDHGQPPPHHPGDNVVVRHVVSCVRRPHDDCPDDD